Protein AF-A0A182NTR5-F1 (afdb_monomer_lite)

Foldseek 3Di:
DPPPPPPVADCPHPVVVVVVVVVVVCVVCVVVPDDPDDDDPVQWAFDAWPDADDPGTDTDTDGDPD

Secondary structure (DSSP, 8-state):
----------TTSHHHHHHHHHHHHHHHHHHS-----S--GGGEEEEEEEEEETTEEEEEEEE---

Structure (mmCIF, N/CA/C/O backbone):
data_AF-A0A182NTR5-F1
#
_entry.id   AF-A0A182NTR5-F1
#
loop_
_atom_site.group_PDB
_atom_site.id
_atom_site.type_symbol
_atom_site.label_atom_id
_atom_site.label_alt_id
_atom_site.label_comp_id
_atom_site.label_asym_id
_atom_site.label_entity_id
_atom_site.label_seq_id
_atom_site.pdbx_PDB_ins_code
_atom_site.Cartn_x
_atom_site.Cartn_y
_atom_site.Cartn_z
_atom_site.occupancy
_atom_site.B_iso_or_equiv
_atom_site.auth_seq_id
_atom_site.auth_comp_id
_atom_site.auth_asym_id
_atom_site.auth_atom_id
_atom_site.pdbx_PDB_model_num
ATOM 1 N N . MET A 1 1 ? -17.032 -29.882 15.844 1.00 37.00 1 MET A N 1
ATOM 2 C CA . MET A 1 1 ? -17.439 -28.509 16.206 1.00 37.00 1 MET A CA 1
ATOM 3 C C . MET A 1 1 ? -16.173 -27.695 16.400 1.00 37.00 1 MET A C 1
ATOM 5 O O . MET A 1 1 ? -15.369 -28.071 17.241 1.00 37.00 1 MET A O 1
ATOM 9 N N . LYS A 1 2 ? -15.930 -26.680 15.563 1.00 46.47 2 LYS A N 1
ATOM 10 C CA . LYS A 1 2 ? -14.810 -25.754 15.765 1.00 46.47 2 LYS A CA 1
ATOM 11 C C . LYS A 1 2 ? -15.259 -24.776 16.842 1.00 46.47 2 LYS A C 1
ATOM 13 O O . LYS A 1 2 ? -16.277 -24.116 16.680 1.00 46.47 2 LYS A O 1
ATOM 18 N N . GLN A 1 3 ? -14.581 -24.807 17.979 1.00 50.41 3 GLN A N 1
ATOM 19 C CA . GLN A 1 3 ? -14.819 -23.885 19.073 1.00 50.41 3 GLN A CA 1
ATOM 20 C C . GLN A 1 3 ? -14.294 -22.528 18.599 1.00 50.41 3 GLN A C 1
ATOM 22 O O . GLN A 1 3 ? -13.086 -22.304 18.604 1.00 50.41 3 GLN A O 1
ATOM 27 N N . ASP A 1 4 ? -15.186 -21.670 18.104 1.00 47.97 4 ASP A N 1
ATOM 28 C CA . ASP A 1 4 ? -14.881 -20.260 17.901 1.00 47.97 4 ASP A CA 1
ATOM 29 C C . ASP A 1 4 ? -14.600 -19.686 19.287 1.00 47.97 4 ASP A C 1
ATOM 31 O O . ASP A 1 4 ? -15.506 -19.373 20.062 1.00 47.97 4 ASP A O 1
ATOM 35 N N . SER A 1 5 ? -13.324 -19.642 19.657 1.00 56.59 5 SER A N 1
ATOM 36 C CA . SER A 1 5 ? -12.862 -18.925 20.828 1.00 56.59 5 SER A CA 1
ATOM 37 C C . SER A 1 5 ? -13.136 -17.447 20.576 1.00 56.59 5 SER A C 1
ATOM 39 O O . SER A 1 5 ? -12.293 -16.712 20.068 1.00 56.59 5 SER A O 1
ATOM 41 N N . GLN A 1 6 ? -14.346 -17.007 20.932 1.00 59.59 6 GLN A N 1
ATOM 42 C CA . GLN A 1 6 ? -14.654 -15.612 21.206 1.00 59.59 6 GLN A CA 1
ATOM 43 C C . GLN A 1 6 ? -13.707 -15.171 22.324 1.00 59.59 6 GLN A C 1
ATOM 45 O O . GLN A 1 6 ? -14.018 -15.239 23.513 1.00 59.59 6 GLN A O 1
ATOM 50 N N . GLN A 1 7 ? -12.495 -14.774 21.941 1.00 63.12 7 GLN A N 1
ATOM 51 C CA . GLN A 1 7 ? -11.585 -14.059 22.810 1.00 63.12 7 GLN A CA 1
ATOM 52 C C . GLN A 1 7 ? -12.237 -12.705 23.056 1.00 63.12 7 GLN A C 1
ATOM 54 O O . GLN A 1 7 ? -12.077 -11.746 22.303 1.00 63.12 7 GLN A O 1
ATOM 59 N N . ASN A 1 8 ? -13.064 -12.667 24.097 1.00 64.31 8 ASN A N 1
ATOM 60 C CA . ASN A 1 8 ? -13.704 -11.465 24.587 1.00 64.31 8 ASN A CA 1
ATOM 61 C C . ASN A 1 8 ? -12.624 -10.610 25.245 1.00 64.31 8 ASN A C 1
ATOM 63 O O . ASN A 1 8 ? -12.430 -10.628 26.457 1.00 64.31 8 ASN A O 1
ATOM 67 N N . PHE A 1 9 ? -11.872 -9.891 24.418 1.00 66.62 9 PHE A N 1
ATOM 68 C CA . PHE A 1 9 ? -10.899 -8.925 24.886 1.00 66.62 9 PHE A CA 1
ATOM 69 C C . PHE A 1 9 ? -11.631 -7.848 25.692 1.00 66.62 9 PHE A C 1
ATOM 71 O O . PHE A 1 9 ? -12.627 -7.265 25.238 1.00 66.62 9 PHE A O 1
ATOM 78 N N . THR A 1 10 ? -11.151 -7.571 26.901 1.00 75.94 10 THR A N 1
ATOM 79 C CA . THR A 1 10 ? -11.717 -6.498 27.718 1.00 75.94 10 THR A CA 1
ATOM 80 C C . THR A 1 10 ? -11.553 -5.157 26.990 1.00 75.94 10 THR A C 1
ATOM 82 O O . THR A 1 10 ? -10.596 -4.981 26.226 1.00 75.94 10 THR A O 1
ATOM 85 N N . PRO A 1 11 ? -12.467 -4.188 27.177 1.00 67.38 11 PRO A N 1
ATOM 86 C CA . PRO A 1 11 ? -12.342 -2.860 26.567 1.00 67.38 11 PRO A CA 1
ATOM 87 C C . PRO A 1 11 ? -11.022 -2.147 26.901 1.00 67.38 11 PRO A C 1
ATOM 89 O O . PRO A 1 11 ? -10.537 -1.358 26.100 1.00 67.38 11 PRO A O 1
ATOM 92 N N . SER A 1 12 ? -10.429 -2.469 28.054 1.00 76.81 12 SER A N 1
ATOM 93 C CA . SER A 1 12 ? -9.134 -1.968 28.524 1.00 76.81 12 SER A CA 1
ATOM 94 C C . SER A 1 12 ? -7.929 -2.805 28.088 1.00 76.81 12 SER A C 1
ATOM 96 O O . SER A 1 12 ? -6.809 -2.475 28.460 1.00 76.81 12 SER A O 1
ATOM 98 N N . SER A 1 13 ? -8.126 -3.891 27.336 1.00 87.38 13 SER A N 1
ATOM 99 C CA . SER A 1 13 ? -7.004 -4.693 26.844 1.00 87.38 13 SER A CA 1
ATOM 100 C C . SER A 1 13 ? -6.147 -3.894 25.864 1.00 87.38 13 SER A C 1
ATOM 102 O O . SER A 1 13 ? -6.666 -3.210 24.975 1.00 87.38 13 SER A O 1
ATOM 104 N N . ASP A 1 14 ? -4.830 -4.059 25.966 1.00 86.75 14 ASP A N 1
ATOM 105 C CA . ASP A 1 14 ? -3.862 -3.424 25.065 1.00 86.75 14 ASP A CA 1
ATOM 106 C C . ASP A 1 14 ? -4.166 -3.715 23.592 1.00 86.75 14 ASP A C 1
ATOM 108 O O . ASP A 1 14 ? -4.020 -2.847 22.728 1.00 86.75 14 ASP A O 1
ATOM 112 N N . TYR A 1 15 ? -4.674 -4.917 23.309 1.00 87.56 15 TYR A N 1
ATOM 113 C CA . TYR A 1 15 ? -5.109 -5.319 21.978 1.00 87.56 15 TYR A CA 1
ATOM 114 C C . TYR A 1 15 ? -6.228 -4.417 21.435 1.00 87.56 15 TYR A C 1
ATOM 116 O O . TYR A 1 15 ? -6.094 -3.853 20.348 1.00 87.56 15 TYR A O 1
ATOM 124 N N . ARG A 1 16 ? -7.318 -4.213 22.191 1.00 87.06 16 ARG A N 1
ATOM 125 C CA . ARG A 1 16 ? -8.436 -3.366 21.735 1.00 87.06 16 ARG A CA 1
ATOM 126 C C . ARG A 1 16 ? -8.055 -1.897 21.653 1.00 87.06 16 ARG A C 1
ATOM 128 O O . ARG A 1 16 ? -8.488 -1.222 20.720 1.00 87.06 16 ARG A O 1
ATOM 135 N N . LEU A 1 17 ? -7.222 -1.417 22.574 1.00 90.38 17 LEU A N 1
ATOM 136 C CA . LEU A 1 17 ? -6.693 -0.055 22.524 1.00 90.38 17 LEU A CA 1
ATOM 137 C C . LEU A 1 17 ? -5.838 0.156 21.265 1.00 90.38 17 LEU A C 1
ATOM 139 O O . LEU A 1 17 ? -5.979 1.175 20.589 1.00 90.38 17 LEU A O 1
ATOM 143 N N . THR A 1 18 ? -5.009 -0.825 20.901 1.00 94.12 18 THR A N 1
ATOM 144 C CA . THR A 1 18 ? -4.193 -0.793 19.676 1.00 94.12 18 THR A CA 1
ATOM 145 C C . THR A 1 18 ? -5.058 -0.792 18.420 1.00 94.12 18 THR A C 1
ATOM 147 O O . THR A 1 18 ? -4.860 0.051 17.546 1.00 94.12 18 THR A O 1
ATOM 150 N N . LEU A 1 19 ? -6.066 -1.667 18.342 1.00 93.25 19 LEU A N 1
ATOM 151 C CA . LEU A 1 19 ? -7.006 -1.672 17.218 1.00 93.25 19 LEU A CA 1
ATOM 152 C C . LEU A 1 19 ? -7.773 -0.352 17.098 1.00 93.25 19 LEU A C 1
ATOM 154 O O . LEU A 1 19 ? -7.961 0.145 15.990 1.00 93.25 19 LEU A O 1
ATOM 158 N N . GLY A 1 20 ? -8.177 0.239 18.226 1.00 93.69 20 GLY A N 1
ATOM 159 C CA . GLY A 1 20 ? -8.819 1.551 18.250 1.00 93.69 20 GLY A CA 1
ATOM 160 C C . GLY A 1 20 ? -7.931 2.639 17.645 1.00 93.69 20 GLY A C 1
ATOM 161 O O . GLY A 1 20 ? -8.387 3.393 16.788 1.00 93.69 20 GLY A O 1
ATOM 162 N N . ARG A 1 21 ? -6.647 2.679 18.023 1.00 95.00 21 ARG A N 1
ATOM 163 C CA . ARG A 1 21 ? -5.667 3.629 17.465 1.00 95.00 21 ARG A CA 1
ATOM 164 C C . ARG A 1 21 ? -5.457 3.420 15.963 1.00 95.00 21 ARG A C 1
ATOM 166 O O . ARG A 1 21 ? -5.543 4.378 15.202 1.00 95.00 21 ARG A O 1
ATOM 173 N N . LEU A 1 22 ? -5.266 2.171 15.531 1.00 96.56 22 LEU A N 1
ATOM 174 C CA . LEU A 1 22 ? -5.083 1.828 14.116 1.00 96.56 22 LEU A CA 1
ATOM 175 C C . LEU A 1 22 ? -6.298 2.206 13.267 1.00 96.56 22 LEU A C 1
ATOM 177 O O . LEU A 1 22 ? -6.138 2.742 12.172 1.00 96.56 22 LEU A O 1
ATOM 181 N N . LYS A 1 23 ? -7.510 1.962 13.779 1.00 96.38 23 LYS A N 1
ATOM 182 C CA . LYS A 1 23 ? -8.752 2.346 13.105 1.00 96.38 23 LYS A CA 1
ATOM 183 C C . LYS A 1 23 ? -8.815 3.856 12.890 1.00 96.38 23 LYS A C 1
ATOM 185 O O . LYS A 1 23 ? -9.082 4.288 11.775 1.00 96.38 23 LYS A O 1
ATOM 190 N N . VAL A 1 24 ? -8.536 4.644 13.927 1.00 96.56 24 VAL A N 1
ATOM 191 C CA . VAL A 1 24 ? -8.551 6.111 13.834 1.00 96.56 24 VAL A CA 1
ATOM 192 C C . VAL A 1 24 ? -7.535 6.609 12.803 1.00 96.56 24 VAL A C 1
ATOM 194 O O . VAL A 1 24 ? -7.855 7.479 11.995 1.00 96.56 24 VAL A O 1
ATOM 197 N N . ASP A 1 25 ? -6.322 6.056 12.793 1.00 95.25 25 ASP A N 1
ATOM 198 C CA . ASP A 1 25 ? -5.290 6.456 11.833 1.00 95.25 25 ASP A CA 1
ATOM 199 C C . ASP A 1 25 ? -5.641 6.063 10.394 1.00 95.25 25 ASP A C 1
ATOM 201 O O . ASP A 1 25 ? -5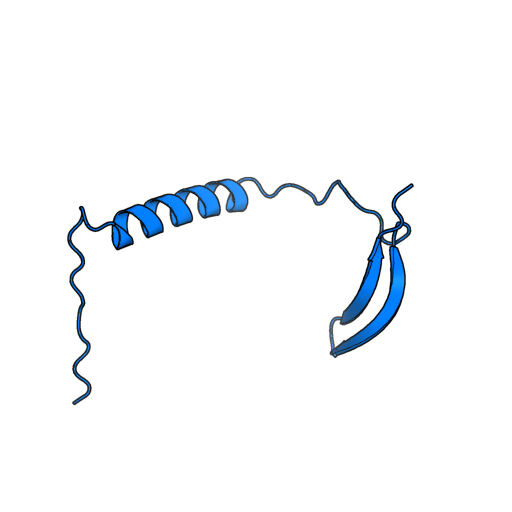.392 6.838 9.465 1.00 95.25 25 ASP A O 1
ATOM 205 N N . PHE A 1 26 ? -6.253 4.892 10.207 1.00 95.62 26 PHE A N 1
ATOM 206 C CA . PHE A 1 26 ? -6.792 4.468 8.919 1.00 95.62 26 PHE A CA 1
ATOM 207 C C . PHE A 1 26 ? -7.894 5.417 8.446 1.00 95.62 26 PHE A C 1
ATOM 209 O O . PHE A 1 26 ? -7.804 5.943 7.340 1.00 95.62 26 PHE A O 1
ATOM 216 N N . GLU A 1 27 ? -8.899 5.682 9.286 1.00 96.56 27 GLU A N 1
ATOM 217 C CA . GLU A 1 27 ? -10.036 6.534 8.934 1.00 96.56 27 GLU A CA 1
ATOM 218 C C . GLU A 1 27 ? -9.576 7.938 8.542 1.00 96.56 27 GLU A C 1
ATOM 220 O O . GLU A 1 27 ? -10.044 8.462 7.535 1.00 96.56 27 GLU A O 1
ATOM 225 N N . LYS A 1 28 ? -8.607 8.522 9.256 1.00 94.00 28 LYS A N 1
ATOM 226 C CA . LYS A 1 28 ? -8.028 9.822 8.881 1.00 94.00 28 LYS A CA 1
ATOM 227 C C . LYS A 1 28 ? -7.459 9.817 7.461 1.00 94.00 28 LYS A C 1
ATOM 229 O O . LYS A 1 28 ? -7.760 10.714 6.685 1.00 94.00 28 LYS A O 1
ATOM 234 N N . ARG A 1 29 ? -6.652 8.809 7.109 1.00 91.81 29 ARG A N 1
ATOM 235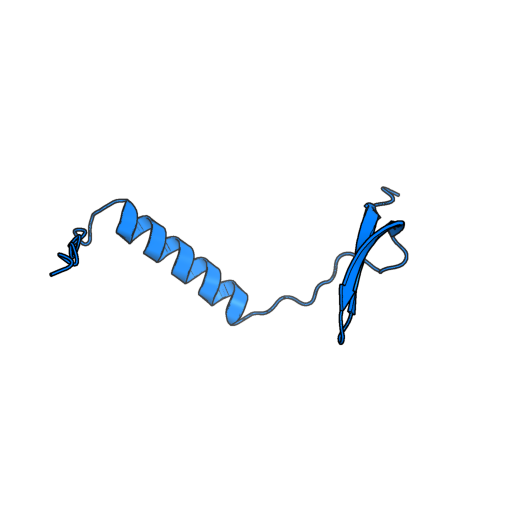 C CA . ARG A 1 29 ? -6.015 8.714 5.779 1.00 91.81 29 ARG A CA 1
ATOM 236 C C . ARG A 1 29 ? -6.996 8.322 4.677 1.00 91.81 29 ARG A C 1
ATOM 238 O O . ARG A 1 29 ? -6.781 8.674 3.525 1.00 91.81 29 ARG A O 1
ATOM 245 N N . TYR A 1 30 ? -8.033 7.569 5.027 1.00 92.75 30 TYR A N 1
ATOM 246 C CA . TYR A 1 30 ? -9.055 7.122 4.090 1.00 92.75 30 TYR A CA 1
ATOM 247 C C . TYR A 1 30 ? -9.986 8.267 3.673 1.00 92.75 30 TYR A C 1
ATOM 249 O O . TYR A 1 30 ? -10.305 8.389 2.495 1.00 92.75 30 TYR A O 1
ATOM 257 N N . HIS A 1 31 ? -10.399 9.116 4.622 1.00 94.94 31 HIS A N 1
ATOM 258 C CA . HIS A 1 31 ? -11.285 10.252 4.336 1.00 94.94 31 HIS A CA 1
ATOM 259 C C . HIS A 1 31 ? -10.555 11.451 3.719 1.00 94.94 31 HIS A C 1
ATOM 261 O O . HIS A 1 31 ? -11.188 12.239 3.023 1.00 94.94 31 HIS A O 1
ATOM 267 N N . ASP A 1 32 ? -9.245 11.578 3.945 1.00 90.81 32 ASP A N 1
ATOM 268 C CA . ASP A 1 32 ? -8.391 12.593 3.319 1.00 90.81 32 ASP A CA 1
ATOM 269 C C . ASP A 1 32 ? -7.259 11.921 2.517 1.00 90.81 32 ASP A C 1
ATOM 271 O O . ASP A 1 32 ? -6.109 11.841 2.976 1.00 90.81 32 ASP A O 1
ATOM 275 N N . PRO A 1 33 ? -7.579 11.346 1.339 1.00 84.19 33 PRO A N 1
ATOM 276 C CA . PRO A 1 33 ? -6.593 10.677 0.512 1.00 84.19 33 PRO A CA 1
ATOM 277 C C . PRO A 1 33 ? -5.609 11.708 -0.039 1.00 84.19 33 PRO A C 1
ATOM 279 O O . PRO A 1 33 ? -5.899 12.462 -0.969 1.00 84.19 33 PRO A O 1
ATOM 282 N N . LYS A 1 34 ? -4.399 11.714 0.518 1.00 82.75 34 LYS A N 1
ATOM 283 C CA . LYS A 1 34 ? -3.306 12.532 -0.007 1.00 82.75 34 LYS A CA 1
ATOM 284 C C . LYS A 1 34 ? -2.966 12.074 -1.421 1.00 82.75 34 LYS A C 1
ATOM 286 O O . LYS A 1 34 ? -2.644 10.903 -1.632 1.00 82.75 34 LYS A O 1
ATOM 291 N N . GLN A 1 35 ? -2.982 12.999 -2.379 1.00 79.31 35 GLN A N 1
ATOM 292 C CA . GLN A 1 35 ? -2.373 12.747 -3.681 1.00 79.31 35 GLN A CA 1
ATOM 293 C C . GLN A 1 35 ? -0.901 12.377 -3.482 1.00 79.31 35 GLN A C 1
ATOM 295 O O . GLN A 1 35 ? -0.191 12.999 -2.688 1.00 79.31 35 GLN A O 1
ATOM 300 N N . ALA A 1 36 ? -0.443 11.351 -4.195 1.00 71.31 36 ALA A N 1
ATOM 301 C CA . ALA A 1 36 ? 0.962 10.975 -4.202 1.00 71.31 36 ALA A CA 1
ATOM 302 C C . ALA A 1 36 ? 1.774 12.131 -4.809 1.00 71.31 36 ALA A C 1
ATOM 304 O O . ALA A 1 36 ? 1.759 12.325 -6.019 1.00 71.31 36 ALA A O 1
ATOM 305 N N . SER A 1 37 ? 2.434 12.933 -3.967 1.00 67.81 37 SER A N 1
ATOM 306 C CA . SER A 1 37 ? 3.075 14.182 -4.405 1.00 67.81 37 SER A CA 1
ATOM 307 C C . SER A 1 37 ? 4.595 14.096 -4.570 1.00 67.81 37 SER A C 1
ATOM 309 O O . SER A 1 37 ? 5.213 15.119 -4.839 1.00 67.81 37 SER A O 1
ATOM 311 N N . ILE A 1 38 ? 5.222 12.939 -4.327 1.00 62.56 38 ILE A N 1
ATOM 312 C CA . ILE A 1 38 ? 6.655 12.918 -3.962 1.00 62.56 38 ILE A CA 1
ATOM 313 C C . ILE A 1 38 ? 7.550 12.223 -4.997 1.00 62.56 38 ILE A C 1
ATOM 315 O O . ILE A 1 38 ? 8.766 12.311 -4.877 1.00 62.56 38 ILE A O 1
ATOM 319 N N . ALA A 1 39 ? 7.012 11.580 -6.037 1.00 71.12 39 ALA A N 1
ATOM 320 C CA . ALA A 1 39 ? 7.892 10.964 -7.025 1.00 71.12 39 ALA A CA 1
ATOM 321 C C . ALA A 1 39 ? 7.266 10.809 -8.411 1.00 71.12 39 ALA A C 1
ATOM 323 O O . ALA A 1 39 ? 6.174 10.255 -8.564 1.00 71.12 39 ALA A O 1
ATOM 324 N N . SER A 1 40 ? 7.984 11.284 -9.424 1.00 78.81 40 SER A N 1
ATOM 325 C CA . SER A 1 40 ? 7.685 11.038 -10.828 1.00 78.81 40 SER A CA 1
ATOM 326 C C . SER A 1 40 ? 8.247 9.673 -11.241 1.00 78.81 40 SER A C 1
ATOM 328 O O . SER A 1 40 ? 9.316 9.280 -10.772 1.00 78.81 40 SER A O 1
ATOM 330 N N . PRO A 1 41 ? 7.611 8.937 -12.173 1.00 75.12 41 PRO A N 1
ATOM 331 C CA . PRO A 1 41 ? 8.185 7.713 -12.732 1.00 75.12 41 PRO A CA 1
ATOM 332 C C . PRO A 1 41 ? 9.587 7.886 -13.333 1.00 75.12 41 PRO A C 1
ATOM 334 O O . PRO A 1 41 ? 10.284 6.885 -13.483 1.00 75.12 41 PRO A O 1
ATOM 337 N N . THR A 1 42 ? 9.970 9.117 -13.690 1.00 82.56 42 THR A N 1
ATOM 338 C CA . THR A 1 42 ? 11.297 9.486 -14.208 1.00 82.56 42 THR A CA 1
ATOM 339 C C . THR A 1 42 ? 12.381 9.545 -13.139 1.00 82.56 42 THR A C 1
ATOM 341 O O . THR A 1 42 ? 13.551 9.505 -13.488 1.00 82.56 42 THR A O 1
ATOM 344 N N . ASP A 1 43 ? 12.012 9.625 -11.860 1.00 85.44 43 ASP A N 1
ATOM 345 C CA . ASP A 1 43 ? 12.960 9.753 -10.741 1.00 85.44 43 ASP A CA 1
ATOM 346 C C . ASP A 1 43 ? 13.525 8.389 -10.306 1.00 85.44 43 ASP A C 1
ATOM 348 O O . ASP A 1 43 ? 14.199 8.258 -9.281 1.00 85.44 43 ASP A O 1
ATOM 352 N N . TYR A 1 44 ? 13.206 7.347 -11.076 1.00 87.25 44 TYR A N 1
ATOM 353 C CA . TYR A 1 44 ? 13.530 5.973 -10.762 1.00 87.25 44 TYR A CA 1
ATOM 354 C C . TYR A 1 44 ? 14.158 5.259 -11.952 1.00 87.25 44 TYR A C 1
ATOM 356 O O . TYR A 1 44 ? 13.547 5.148 -13.019 1.00 87.25 44 TYR A O 1
ATOM 364 N N . GLU A 1 45 ? 15.323 4.665 -11.724 1.00 90.88 45 GLU A N 1
ATOM 365 C CA . GLU A 1 45 ? 15.972 3.778 -12.681 1.00 90.88 45 GLU A CA 1
ATOM 366 C C . GLU A 1 45 ? 15.260 2.419 -12.695 1.00 90.88 45 GLU A C 1
ATOM 368 O O . GLU A 1 45 ? 15.062 1.778 -11.656 1.00 90.88 45 GLU A O 1
ATOM 373 N N . PHE A 1 46 ? 14.866 1.956 -13.881 1.00 91.31 46 PHE A N 1
ATOM 374 C CA . PHE A 1 46 ? 14.294 0.626 -14.051 1.00 91.31 46 PHE A CA 1
ATOM 375 C C . PHE A 1 46 ? 15.370 -0.454 -13.915 1.00 91.31 46 PHE A C 1
ATOM 377 O O . PHE A 1 46 ? 16.343 -0.453 -14.660 1.00 91.31 46 PHE A O 1
ATOM 384 N N . LEU A 1 47 ? 15.141 -1.428 -13.030 1.00 93.31 47 LEU A N 1
ATOM 385 C CA . LEU A 1 47 ? 16.040 -2.571 -12.877 1.00 93.31 47 LEU A CA 1
ATOM 386 C C . LEU A 1 47 ? 15.499 -3.823 -13.564 1.00 93.31 47 LEU A C 1
ATOM 388 O O . LEU A 1 47 ? 16.153 -4.403 -14.425 1.00 93.31 47 LEU A O 1
ATOM 392 N N . ARG A 1 48 ? 14.311 -4.284 -13.153 1.00 95.12 48 ARG A N 1
ATOM 393 C CA . ARG A 1 48 ? 13.680 -5.482 -13.727 1.00 95.12 48 ARG A CA 1
ATOM 394 C C . ARG A 1 48 ? 12.194 -5.574 -13.416 1.00 95.12 48 ARG A C 1
ATOM 396 O O . ARG A 1 48 ? 11.710 -5.002 -12.443 1.00 95.12 48 ARG A O 1
ATOM 403 N N . THR A 1 49 ? 11.483 -6.387 -14.184 1.00 97.06 49 THR A N 1
ATOM 404 C CA . THR A 1 49 ? 10.100 -6.778 -13.890 1.00 97.06 49 THR A CA 1
ATOM 405 C C . THR A 1 49 ? 10.057 -7.840 -12.794 1.00 97.06 49 THR A C 1
ATOM 407 O O . THR A 1 49 ? 10.803 -8.815 -12.847 1.00 97.06 49 THR A O 1
ATOM 410 N N . LEU A 1 50 ? 9.175 -7.661 -11.808 1.00 97.69 50 LEU A N 1
ATOM 411 C CA . LEU A 1 50 ? 8.892 -8.656 -10.766 1.00 97.69 50 LEU A CA 1
ATOM 412 C C . LEU A 1 50 ? 7.648 -9.495 -11.084 1.00 97.69 50 LEU A C 1
ATOM 414 O O . LEU A 1 50 ? 7.549 -10.635 -10.643 1.00 97.69 50 LEU A O 1
ATOM 418 N N . GLY A 1 51 ? 6.714 -8.953 -11.867 1.00 97.81 51 GLY A N 1
ATOM 419 C CA . GLY A 1 51 ? 5.522 -9.668 -12.315 1.00 97.81 51 GLY A CA 1
ATOM 420 C C . GLY A 1 51 ? 4.649 -8.809 -13.223 1.00 97.81 51 GLY A C 1
ATOM 421 O O . GLY A 1 51 ? 4.720 -7.583 -13.168 1.00 97.81 51 GLY A O 1
ATOM 422 N N . SER A 1 52 ? 3.833 -9.451 -14.059 1.00 98.06 52 SER A N 1
ATOM 423 C CA . SER A 1 52 ? 2.886 -8.789 -14.967 1.00 98.06 52 SER A CA 1
ATOM 424 C C . SER A 1 52 ? 1.538 -9.508 -14.969 1.00 98.06 52 SER A C 1
ATOM 426 O O . SER A 1 52 ? 1.477 -10.712 -14.719 1.00 98.06 52 SER A O 1
ATOM 428 N N . GLY A 1 53 ? 0.464 -8.765 -15.222 1.00 97.25 53 GLY A N 1
ATOM 429 C CA . GLY A 1 53 ? -0.901 -9.273 -15.296 1.00 97.25 53 GLY A CA 1
ATOM 430 C C . GLY A 1 53 ? -1.788 -8.395 -16.178 1.00 97.25 53 GLY A C 1
ATOM 431 O O . GLY A 1 53 ? -1.329 -7.421 -16.769 1.00 97.25 53 GLY A O 1
ATOM 432 N N . ALA A 1 54 ? -3.079 -8.729 -16.246 1.00 97.12 54 ALA A N 1
ATOM 433 C CA . ALA A 1 54 ? -4.025 -8.136 -17.199 1.00 97.12 54 ALA A CA 1
ATOM 434 C C . ALA A 1 54 ? -4.159 -6.603 -17.116 1.00 97.12 54 ALA A C 1
ATOM 436 O O . ALA A 1 54 ? -4.516 -5.971 -18.105 1.00 97.12 54 ALA A O 1
ATOM 437 N N . PHE A 1 55 ? -3.865 -6.007 -15.957 1.00 96.75 55 PHE A N 1
ATOM 438 C CA . PHE A 1 55 ? -4.042 -4.573 -15.713 1.00 96.75 55 PHE A CA 1
ATOM 439 C C . 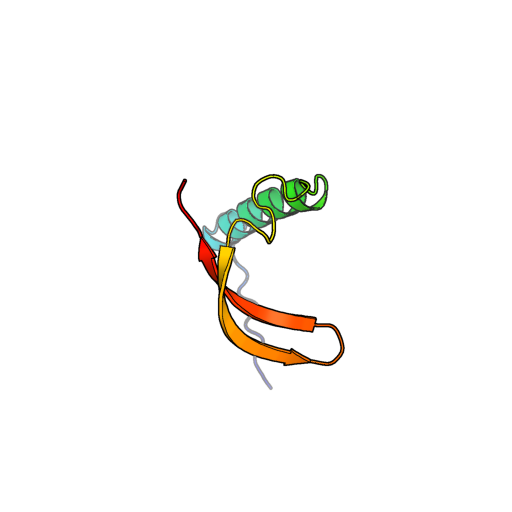PHE A 1 55 ? -2.752 -3.847 -15.319 1.00 96.75 55 PHE A C 1
ATOM 441 O O . PHE A 1 55 ? -2.804 -2.683 -14.931 1.00 96.75 55 PHE A O 1
ATOM 448 N N . GLY A 1 56 ? -1.589 -4.501 -15.402 1.00 96.44 56 GLY A N 1
ATOM 449 C CA . GLY A 1 56 ? -0.332 -3.821 -15.108 1.00 96.44 56 GLY A CA 1
ATOM 450 C C . GLY A 1 56 ? 0.860 -4.726 -14.838 1.00 96.44 56 GLY A C 1
ATOM 451 O O . GLY A 1 56 ? 0.766 -5.954 -14.816 1.00 96.44 56 GLY A O 1
ATOM 452 N N . THR A 1 57 ? 1.991 -4.069 -14.598 1.00 96.50 57 THR A N 1
ATOM 453 C CA . THR A 1 57 ? 3.293 -4.696 -14.377 1.00 96.50 57 THR A CA 1
ATOM 454 C C . THR A 1 57 ? 3.974 -4.052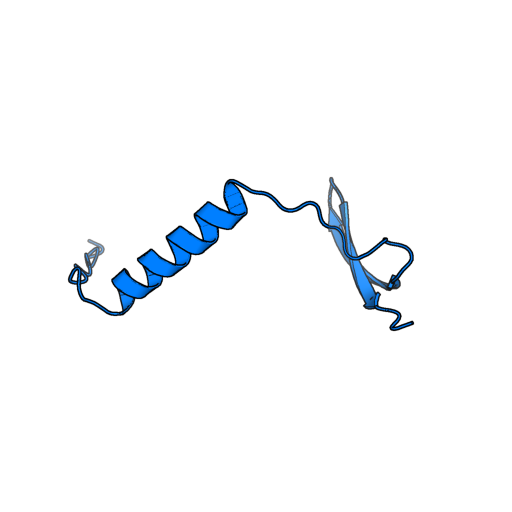 -13.179 1.00 96.50 57 THR A C 1
ATOM 456 O O . THR A 1 57 ? 3.978 -2.830 -13.039 1.00 96.50 57 THR A O 1
ATOM 459 N N . VAL A 1 58 ? 4.562 -4.877 -12.317 1.00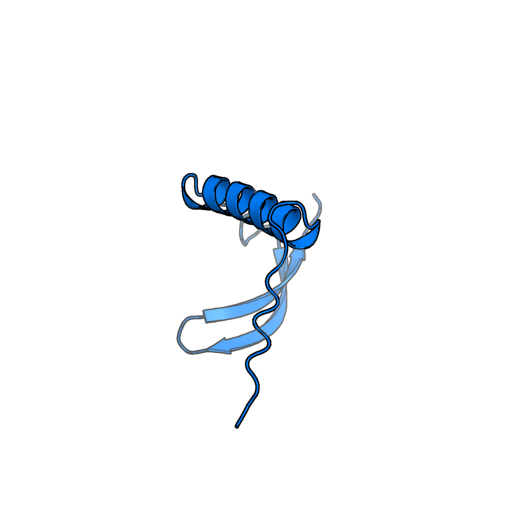 96.19 58 VAL A N 1
ATOM 460 C CA . VAL A 1 58 ? 5.340 -4.433 -11.159 1.00 96.19 58 VAL A CA 1
ATOM 461 C C . VAL A 1 58 ? 6.816 -4.456 -11.525 1.00 96.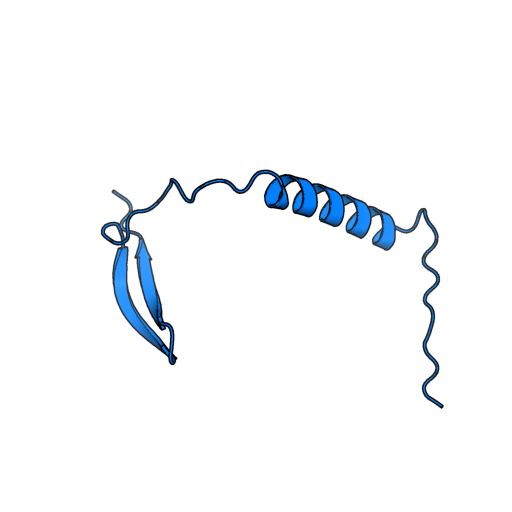19 58 VAL A C 1
ATOM 463 O O . VAL A 1 58 ? 7.356 -5.490 -11.929 1.00 96.19 58 VAL A O 1
ATOM 466 N N . PHE A 1 59 ? 7.477 -3.316 -11.352 1.00 94.62 59 PHE A N 1
ATOM 467 C CA . PHE A 1 59 ? 8.896 -3.142 -11.632 1.00 94.62 59 PHE A CA 1
ATOM 468 C C . PHE A 1 59 ? 9.673 -2.930 -10.335 1.00 94.62 59 PHE A C 1
ATOM 470 O O . PHE A 1 59 ? 9.254 -2.160 -9.475 1.00 94.62 59 PHE A O 1
ATOM 477 N N . LEU A 1 60 ? 10.832 -3.570 -10.224 1.00 93.75 60 LEU A N 1
ATOM 478 C CA . LEU A 1 60 ? 11.862 -3.178 -9.276 1.00 93.75 60 LEU A CA 1
ATOM 479 C C . LEU A 1 60 ? 12.595 -1.963 -9.847 1.00 93.75 60 LEU A C 1
ATOM 481 O O . LEU A 1 60 ? 13.023 -1.991 -11.006 1.00 93.75 60 LEU A O 1
ATOM 485 N N . ARG A 1 61 ? 12.734 -0.914 -9.038 1.00 91.94 61 ARG A N 1
ATOM 486 C CA . ARG A 1 61 ? 13.421 0.318 -9.420 1.00 91.94 61 ARG A CA 1
ATOM 487 C C . ARG A 1 61 ? 14.306 0.834 -8.291 1.00 91.94 61 ARG A C 1
ATOM 489 O O . ARG A 1 61 ? 13.963 0.638 -7.127 1.00 91.94 61 ARG A O 1
ATOM 496 N N . ASN A 1 62 ? 15.389 1.517 -8.643 1.00 89.81 62 ASN A N 1
ATOM 497 C CA . ASN A 1 62 ? 16.180 2.306 -7.700 1.00 89.81 62 ASN A CA 1
ATOM 498 C C . ASN A 1 62 ? 15.703 3.756 -7.729 1.00 89.81 62 ASN A C 1
ATOM 500 O O . ASN A 1 62 ? 15.412 4.281 -8.799 1.00 89.81 62 ASN A O 1
ATOM 504 N N . GLN A 1 63 ? 15.615 4.401 -6.568 1.00 81.88 63 GLN A N 1
ATOM 505 C CA . GLN A 1 63 ? 15.368 5.839 -6.497 1.00 81.88 63 GLN A CA 1
ATOM 506 C C . GLN A 1 63 ? 16.687 6.571 -6.733 1.00 81.88 63 GLN A C 1
ATOM 508 O O . GLN A 1 63 ? 17.644 6.343 -5.991 1.00 81.88 63 GLN A O 1
ATOM 513 N N . GLU A 1 64 ? 16.747 7.441 -7.740 1.00 67.75 64 GLU A N 1
ATOM 514 C CA . GLU A 1 64 ? 17.888 8.342 -7.873 1.00 67.75 64 GLU A CA 1
ATOM 515 C C . GLU A 1 64 ? 17.792 9.396 -6.762 1.00 67.75 64 GLU A C 1
ATOM 517 O O . GLU A 1 64 ? 16.908 10.251 -6.765 1.00 67.75 64 GLU A O 1
ATOM 522 N N . MET A 1 65 ? 18.684 9.320 -5.771 1.00 58.56 65 MET A N 1
ATOM 523 C CA . MET A 1 65 ? 18.908 10.429 -4.843 1.00 58.56 65 MET A CA 1
ATOM 524 C C . MET A 1 65 ? 19.665 11.513 -5.620 1.00 58.56 65 MET A C 1
ATOM 526 O O . MET A 1 65 ? 20.872 11.384 -5.819 1.00 58.56 65 MET A O 1
ATOM 530 N N . LYS A 1 66 ? 18.954 12.530 -6.114 1.00 56.28 66 LYS A N 1
ATOM 531 C CA . LYS A 1 66 ? 19.579 13.776 -6.580 1.00 56.28 66 LYS A CA 1
ATOM 532 C C . LYS A 1 66 ? 19.937 14.673 -5.404 1.00 56.28 66 LYS A C 1
ATOM 534 O O . LYS A 1 66 ? 19.128 14.729 -4.451 1.00 56.28 66 LYS A O 1
#

pLDDT: mean 82.92, std 15.48, range [37.0, 98.06]

Radius of gyration: 20.8 Å; chains: 1; bounding box: 37×43×46 Å

Sequence (66 aa):
MKQDSQQNFTPSSDYRLTLGRLKVDFEKRYHDPKQASIASPTDYEFLRTLGSGAFGTVFLRNQEMK

Organism: NCBI:txid7168